Protein AF-A0A1G9LF53-F1 (afdb_monomer_lite)

Secondary structure (DSSP, 8-state):
-EEEEEEPPPSSSEEEEEEETTTTSTT--EEEEEEE-TT--TT------EEEEEE----HHHHHHHHHHHHHH--

Sequence (75 aa):
MVFSYLFAEPEEGNIRFMKSPSGAGIGKPAWDFQYILPNFEAGKEYSLKWRVIYKKWRGEKDIEKEYRRWIKTSK

Structure (mmCIF, N/CA/C/O backbone):
data_AF-A0A1G9LF53-F1
#
_entry.id   AF-A0A1G9LF53-F1
#
loop_
_atom_site.group_PDB
_atom_site.id
_atom_site.type_symbol
_atom_site.label_atom_id
_atom_site.label_alt_id
_atom_site.label_comp_id
_atom_site.label_asym_id
_atom_site.label_entity_id
_atom_site.label_seq_id
_atom_site.pdbx_PDB_ins_code
_atom_site.Cartn_x
_atom_site.Cartn_y
_atom_site.Cartn_z
_atom_site.occupancy
_atom_site.B_iso_or_equiv
_atom_site.auth_seq_id
_atom_site.auth_comp_id
_atom_site.auth_asym_id
_atom_site.auth_atom_id
_atom_site.pdbx_PDB_model_num
ATOM 1 N N . MET A 1 1 ? 12.814 -5.865 -15.068 1.00 94.69 1 MET A N 1
ATOM 2 C CA . MET A 1 1 ? 11.477 -6.046 -14.456 1.00 94.69 1 MET A CA 1
ATOM 3 C C . MET A 1 1 ? 11.421 -5.217 -13.185 1.00 94.69 1 MET A C 1
ATOM 5 O O . MET A 1 1 ? 12.477 -4.861 -12.683 1.00 94.69 1 MET A O 1
ATOM 9 N N . VAL A 1 2 ? 10.233 -4.894 -12.690 1.00 95.19 2 VAL A N 1
ATOM 10 C CA . VAL A 1 2 ? 10.010 -4.223 -11.407 1.00 95.19 2 VAL A CA 1
ATOM 11 C C . VAL A 1 2 ? 8.971 -5.008 -10.624 1.00 95.19 2 VAL A C 1
ATOM 13 O O . VAL A 1 2 ? 7.978 -5.454 -11.200 1.00 95.19 2 VAL A O 1
ATOM 16 N N . PHE A 1 3 ? 9.247 -5.193 -9.339 1.00 93.75 3 PHE A N 1
ATOM 17 C CA . PHE A 1 3 ? 8.351 -5.783 -8.359 1.00 93.75 3 PHE A CA 1
ATOM 18 C C . PHE A 1 3 ? 8.009 -4.697 -7.338 1.00 93.75 3 PHE A C 1
ATOM 20 O O . PHE A 1 3 ? 8.907 -4.183 -6.672 1.00 93.75 3 PHE A O 1
ATOM 27 N N . SER A 1 4 ? 6.745 -4.288 -7.280 1.00 93.94 4 SER A N 1
ATOM 28 C CA . SER A 1 4 ? 6.305 -3.133 -6.492 1.00 93.94 4 SER A CA 1
ATOM 29 C C . SER A 1 4 ? 5.136 -3.498 -5.594 1.00 93.94 4 SER A C 1
ATOM 31 O O . SER A 1 4 ? 4.178 -4.127 -6.043 1.00 93.94 4 SER A O 1
ATOM 33 N N . TYR A 1 5 ? 5.209 -3.030 -4.352 1.00 94.50 5 TYR A N 1
ATOM 34 C CA . TYR A 1 5 ? 4.115 -3.040 -3.393 1.00 94.50 5 TYR A CA 1
ATOM 35 C C . TYR A 1 5 ? 3.450 -1.667 -3.416 1.00 94.50 5 TYR A C 1
ATOM 37 O O . TYR A 1 5 ? 4.118 -0.647 -3.260 1.00 94.50 5 TYR A O 1
ATOM 45 N N . LEU A 1 6 ? 2.144 -1.641 -3.635 1.00 94.81 6 LEU A N 1
ATOM 46 C CA . LEU A 1 6 ? 1.320 -0.447 -3.556 1.00 94.81 6 LEU A CA 1
ATOM 47 C C . LEU A 1 6 ? 0.436 -0.572 -2.323 1.00 94.81 6 LEU A C 1
ATOM 49 O O . LEU A 1 6 ? -0.249 -1.580 -2.174 1.00 94.81 6 LEU A O 1
ATOM 53 N N . PHE A 1 7 ? 0.426 0.440 -1.468 1.00 95.19 7 PHE A N 1
ATOM 54 C CA . PHE A 1 7 ? -0.393 0.463 -0.261 1.00 95.19 7 PHE A CA 1
ATOM 55 C C . PHE A 1 7 ? -1.432 1.567 -0.378 1.00 95.19 7 PHE A C 1
ATOM 57 O O . PHE A 1 7 ? -1.101 2.668 -0.809 1.00 95.19 7 PHE A O 1
ATOM 64 N N . ALA A 1 8 ? -2.681 1.268 -0.033 1.00 94.38 8 ALA A N 1
ATOM 65 C CA . ALA A 1 8 ? -3.674 2.305 0.167 1.00 94.38 8 ALA A CA 1
ATOM 66 C C . ALA A 1 8 ? -3.400 2.964 1.518 1.00 94.38 8 ALA A C 1
ATOM 68 O O . ALA A 1 8 ? -2.876 2.321 2.431 1.00 94.38 8 ALA A O 1
ATOM 69 N N . GLU A 1 9 ? -3.750 4.239 1.632 1.00 91.62 9 GLU A N 1
ATOM 70 C CA . GLU A 1 9 ? -3.734 4.914 2.922 1.00 91.62 9 GLU A CA 1
ATOM 71 C C . GLU A 1 9 ? -4.742 4.209 3.844 1.00 91.62 9 GLU A C 1
ATOM 73 O O . GLU A 1 9 ? -5.905 4.063 3.450 1.00 91.62 9 GLU A O 1
ATOM 78 N N . PRO A 1 10 ? -4.301 3.666 4.994 1.00 92.81 10 PRO A N 1
ATOM 79 C CA . PRO A 1 10 ? -5.208 3.003 5.917 1.00 92.81 10 PRO A CA 1
ATOM 80 C C . PRO A 1 10 ? -6.111 4.043 6.590 1.00 92.81 10 PRO A C 1
ATOM 82 O O . PRO A 1 10 ? -5.696 5.181 6.801 1.00 92.81 10 PRO A O 1
ATOM 85 N N . GLU A 1 11 ? -7.339 3.655 6.936 1.00 91.94 11 GLU A N 1
ATOM 86 C CA . GLU A 1 11 ? -8.275 4.544 7.643 1.00 91.94 11 GLU A CA 1
ATOM 87 C C . GLU A 1 11 ? -7.792 4.835 9.069 1.00 91.94 11 GLU A C 1
ATOM 89 O O . GLU A 1 11 ? -7.849 5.974 9.534 1.00 91.94 11 GLU A O 1
ATOM 94 N N . GLU A 1 12 ? -7.239 3.822 9.740 1.00 94.25 12 GLU A N 1
ATOM 95 C CA . GLU A 1 12 ? -6.582 3.964 11.032 1.00 94.25 12 GLU A CA 1
ATOM 96 C C . GLU A 1 12 ? -5.099 3.617 10.976 1.00 94.25 12 GLU A C 1
ATOM 98 O O . GLU A 1 12 ? -4.667 2.685 10.299 1.00 94.25 12 GLU A O 1
ATOM 103 N N . GLY A 1 13 ? -4.309 4.312 11.790 1.00 93.88 13 GLY A N 1
ATOM 104 C CA . GLY A 1 13 ? -2.885 4.038 11.926 1.00 93.88 13 GLY A CA 1
ATOM 105 C C . GLY A 1 13 ? -2.055 4.558 10.759 1.00 93.88 13 GLY A C 1
ATOM 106 O O . GLY A 1 13 ? -2.453 5.458 10.031 1.00 93.88 13 GLY A O 1
ATOM 107 N N . ASN A 1 14 ? -0.835 4.037 10.641 1.00 95.25 14 ASN A N 1
ATO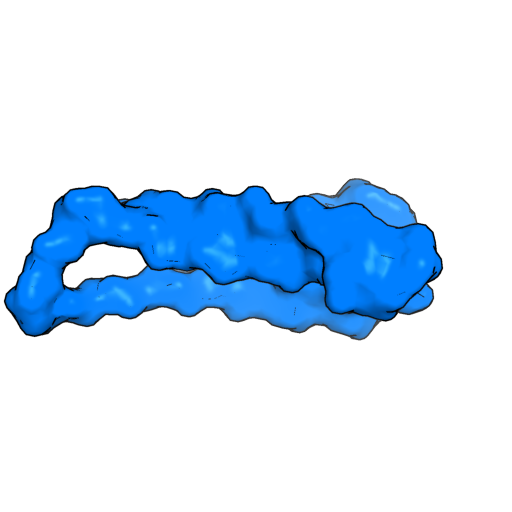M 108 C CA . ASN A 1 14 ? 0.148 4.498 9.666 1.00 95.25 14 ASN A CA 1
ATOM 109 C C . ASN A 1 14 ? 1.001 3.339 9.151 1.00 95.25 14 ASN A C 1
ATOM 111 O O . ASN A 1 14 ? 1.299 2.394 9.886 1.00 95.25 14 ASN A O 1
ATOM 115 N N . ILE A 1 15 ? 1.461 3.448 7.905 1.00 95.81 15 ILE A N 1
ATOM 116 C CA . ILE A 1 15 ? 2.422 2.513 7.316 1.00 95.81 15 ILE A CA 1
ATOM 117 C C . ILE A 1 15 ? 3.816 3.128 7.409 1.00 95.81 15 ILE A C 1
ATOM 119 O O . ILE A 1 15 ? 4.066 4.210 6.880 1.00 95.81 15 ILE A O 1
ATOM 123 N N . ARG A 1 16 ? 4.743 2.427 8.063 1.00 95.06 16 ARG A N 1
ATOM 124 C CA . ARG A 1 16 ? 6.158 2.805 8.120 1.00 95.06 16 ARG A CA 1
ATOM 125 C C . ARG A 1 16 ? 6.975 1.875 7.235 1.00 95.06 16 ARG A C 1
ATOM 127 O O . ARG A 1 16 ? 6.920 0.661 7.408 1.00 95.06 16 ARG A O 1
ATOM 134 N N . PHE A 1 17 ? 7.777 2.450 6.344 1.00 94.50 17 PHE A N 1
ATOM 135 C CA . PHE A 1 17 ? 8.736 1.706 5.529 1.00 94.50 17 PHE A CA 1
ATOM 136 C C . PHE A 1 17 ? 10.102 1.652 6.205 1.00 94.50 17 PHE A C 1
ATOM 138 O O . PHE A 1 17 ? 10.604 2.664 6.698 1.00 94.50 17 PHE A O 1
ATOM 145 N N . MET A 1 18 ? 10.714 0.472 6.197 1.00 93.38 18 MET A N 1
ATOM 146 C CA . MET A 1 18 ? 12.065 0.241 6.694 1.00 93.38 18 MET A CA 1
ATOM 147 C C . MET A 1 18 ? 12.926 -0.344 5.582 1.00 93.38 18 MET A C 1
ATOM 149 O O . MET A 1 18 ? 12.479 -1.169 4.787 1.00 93.38 18 MET A O 1
ATOM 153 N N . LYS A 1 19 ? 14.183 0.097 5.530 1.00 91.88 19 LYS A N 1
ATOM 154 C CA . LYS A 1 19 ? 15.173 -0.383 4.570 1.00 91.88 19 LYS A CA 1
ATOM 155 C C . LYS A 1 19 ? 16.394 -0.875 5.328 1.00 91.88 19 LYS A C 1
ATOM 157 O O . LYS A 1 19 ? 17.051 -0.086 6.004 1.00 91.88 19 LYS A O 1
ATOM 162 N N . SER A 1 20 ? 16.739 -2.144 5.146 1.00 91.25 20 SER A N 1
ATOM 163 C CA . SER A 1 20 ?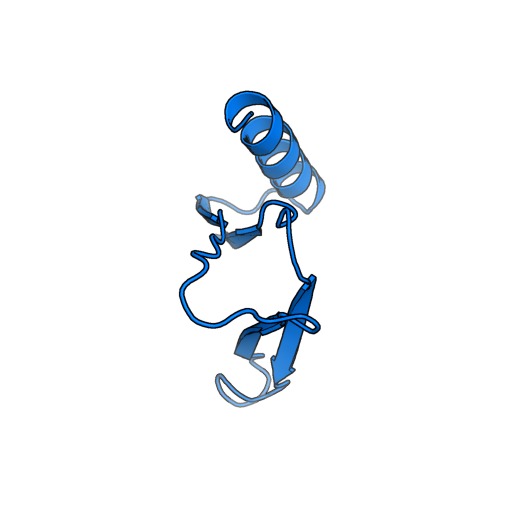 18.032 -2.687 5.563 1.00 91.25 20 SER A CA 1
ATOM 164 C C .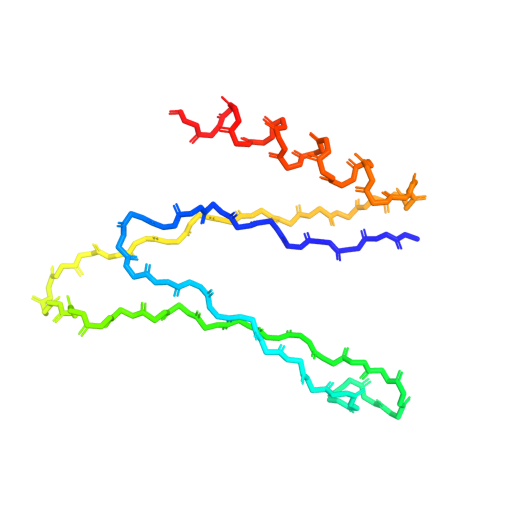 SER A 1 20 ? 18.984 -2.667 4.365 1.00 91.25 20 SER A C 1
ATOM 166 O O . SER A 1 20 ? 18.730 -3.397 3.406 1.00 91.25 20 SER A O 1
ATOM 168 N N . PRO A 1 21 ? 20.058 -1.851 4.357 1.00 89.69 21 PRO A N 1
ATOM 169 C CA . PRO A 1 21 ? 20.915 -1.667 3.180 1.00 89.69 21 PRO A CA 1
ATOM 170 C C . PRO A 1 21 ? 21.534 -2.952 2.609 1.00 89.69 21 PRO A C 1
ATOM 172 O O . PRO A 1 21 ? 21.736 -3.031 1.399 1.00 89.69 21 PRO A O 1
ATOM 175 N N . SER A 1 22 ? 21.814 -3.939 3.463 1.00 90.62 22 SER A N 1
ATOM 176 C CA . SER A 1 22 ? 22.416 -5.233 3.111 1.00 90.62 22 SER A CA 1
ATOM 177 C C . SER A 1 22 ? 21.574 -6.438 3.549 1.00 90.62 22 SER A C 1
ATOM 179 O O . SER A 1 22 ? 22.054 -7.572 3.528 1.00 90.62 22 SER A O 1
ATOM 181 N N . GLY A 1 23 ? 20.318 -6.218 3.952 1.00 86.19 23 GLY A N 1
ATOM 182 C CA . GLY A 1 23 ? 19.449 -7.270 4.491 1.00 86.19 23 GLY A CA 1
ATOM 183 C C . GLY A 1 23 ? 19.089 -8.371 3.490 1.00 86.19 23 GLY A C 1
ATOM 184 O O . GLY A 1 23 ? 18.707 -9.459 3.901 1.00 86.19 23 GLY A O 1
ATOM 185 N N . ALA A 1 24 ? 19.253 -8.120 2.188 1.00 87.31 24 ALA A N 1
ATOM 186 C CA . ALA A 1 24 ? 19.076 -9.114 1.128 1.00 87.31 24 ALA A CA 1
ATOM 187 C C . ALA A 1 24 ? 20.422 -9.584 0.528 1.00 87.31 24 ALA A C 1
ATOM 189 O O . ALA A 1 24 ? 20.467 -10.108 -0.589 1.00 87.31 24 ALA A O 1
ATOM 190 N N . GLY A 1 25 ? 21.532 -9.364 1.244 1.00 89.94 25 GLY A N 1
ATOM 191 C CA . GLY A 1 25 ? 22.904 -9.623 0.806 1.00 89.94 25 GLY A CA 1
ATOM 192 C C . GLY A 1 25 ? 23.719 -8.344 0.581 1.00 89.94 25 GLY A C 1
ATOM 193 O O . GLY A 1 25 ? 23.195 -7.231 0.590 1.00 89.94 25 GLY A O 1
ATOM 194 N N . ILE A 1 26 ? 25.031 -8.491 0.368 1.00 90.38 26 ILE A N 1
ATOM 195 C CA . ILE A 1 26 ? 25.957 -7.358 0.192 1.00 90.38 26 ILE A CA 1
ATOM 196 C C . ILE A 1 26 ? 25.488 -6.462 -0.966 1.00 90.38 26 ILE A C 1
ATOM 198 O O . ILE A 1 26 ? 25.320 -6.924 -2.094 1.00 90.38 26 ILE A O 1
ATOM 202 N N . GLY A 1 27 ? 25.259 -5.179 -0.668 1.00 87.00 27 GLY A N 1
ATOM 203 C CA . GLY A 1 27 ? 24.788 -4.180 -1.635 1.00 87.00 27 GLY A CA 1
ATOM 204 C C . GLY A 1 27 ? 23.328 -4.338 -2.079 1.00 87.00 27 GLY A C 1
ATOM 205 O O . GLY A 1 27 ? 22.895 -3.620 -2.980 1.00 87.00 27 GLY A O 1
ATOM 206 N N . LYS A 1 28 ? 22.564 -5.260 -1.477 1.00 89.12 28 LYS A N 1
ATOM 207 C CA . LYS A 1 28 ? 21.165 -5.529 -1.823 1.00 89.12 28 LYS A CA 1
ATOM 208 C C . LYS A 1 28 ? 20.250 -5.145 -0.659 1.00 89.12 28 LYS A C 1
ATOM 210 O O . LYS A 1 28 ? 20.271 -5.815 0.379 1.00 89.12 28 LYS A O 1
ATOM 215 N N . PRO A 1 29 ? 19.420 -4.100 -0.822 1.00 90.69 29 PRO A N 1
ATOM 216 C CA . PRO A 1 29 ? 18.530 -3.698 0.244 1.00 90.69 29 PRO A CA 1
ATOM 217 C C . PRO A 1 29 ? 17.387 -4.700 0.410 1.00 90.69 29 PRO A C 1
ATOM 219 O O . PRO A 1 29 ? 16.773 -5.111 -0.575 1.00 90.69 29 PRO A O 1
ATOM 222 N N . ALA A 1 30 ? 17.074 -5.033 1.658 1.00 91.12 30 ALA A N 1
ATOM 223 C CA . ALA A 1 30 ? 15.776 -5.588 2.021 1.00 91.12 30 ALA A CA 1
ATOM 224 C C . ALA A 1 30 ? 14.832 -4.442 2.402 1.00 91.12 30 ALA A C 1
ATOM 226 O O . ALA A 1 30 ? 15.264 -3.439 2.982 1.00 91.12 30 ALA A O 1
ATOM 227 N N . TRP A 1 31 ? 13.562 -4.597 2.046 1.00 92.06 31 TRP A N 1
ATOM 228 C CA . TRP A 1 31 ? 12.499 -3.653 2.359 1.00 92.06 31 TRP A CA 1
ATOM 229 C C . TRP A 1 31 ? 11.438 -4.368 3.175 1.00 92.06 31 TRP A C 1
ATOM 231 O O . TRP A 1 31 ? 10.930 -5.399 2.742 1.00 92.06 31 TRP A O 1
ATOM 241 N N . ASP A 1 32 ? 11.084 -3.767 4.301 1.00 93.06 32 ASP A N 1
ATOM 242 C CA . ASP A 1 32 ? 10.020 -4.222 5.183 1.00 93.06 32 ASP A CA 1
ATOM 243 C C . ASP A 1 32 ? 9.034 -3.076 5.410 1.00 93.06 32 ASP A C 1
ATOM 245 O O . ASP A 1 32 ? 9.343 -1.895 5.192 1.00 93.06 32 ASP A O 1
ATOM 249 N N . PHE A 1 33 ? 7.836 -3.415 5.869 1.00 94.56 33 PHE A N 1
ATOM 250 C CA . PHE A 1 33 ? 6.855 -2.432 6.300 1.00 94.56 33 PHE A CA 1
ATOM 251 C C . PHE A 1 33 ? 6.243 -2.832 7.639 1.00 94.56 33 PHE A C 1
ATOM 253 O O . PHE A 1 33 ? 6.156 -4.009 7.983 1.00 94.56 33 PHE A O 1
ATOM 260 N N . GLN A 1 34 ? 5.811 -1.827 8.392 1.00 95.25 34 GLN A N 1
ATOM 261 C CA . GLN A 1 34 ? 5.087 -1.990 9.644 1.00 95.25 34 GLN A CA 1
ATOM 262 C C . GLN A 1 34 ? 3.761 -1.250 9.535 1.00 95.25 34 GLN A C 1
ATOM 264 O O . GLN A 1 34 ? 3.742 -0.077 9.156 1.00 95.25 34 GLN A O 1
ATOM 269 N N . TYR A 1 35 ? 2.669 -1.921 9.892 1.00 95.62 35 TYR A N 1
ATOM 270 C CA . TYR A 1 35 ? 1.387 -1.267 10.115 1.00 95.62 35 TYR A CA 1
ATOM 271 C C . TYR A 1 35 ? 1.273 -0.916 11.601 1.00 95.62 35 TYR A C 1
ATOM 273 O O . TYR A 1 35 ? 1.225 -1.801 12.452 1.00 95.62 35 TYR A O 1
ATOM 281 N N . ILE A 1 36 ? 1.329 0.377 11.914 1.00 96.12 36 ILE A N 1
ATOM 282 C CA . ILE A 1 36 ? 1.393 0.893 13.283 1.00 96.12 36 ILE A CA 1
ATOM 283 C C . ILE A 1 36 ? 0.028 1.473 13.650 1.00 96.12 36 ILE A C 1
ATOM 285 O O . ILE A 1 36 ? -0.436 2.408 12.999 1.00 96.12 36 ILE A O 1
ATOM 289 N N . LEU A 1 37 ? -0.572 0.957 14.725 1.00 96.38 37 LEU A N 1
ATOM 290 C CA . LEU A 1 37 ? -1.852 1.395 15.288 1.00 96.38 37 LEU A CA 1
ATOM 291 C C . LEU A 1 37 ? -1.614 2.048 16.664 1.00 9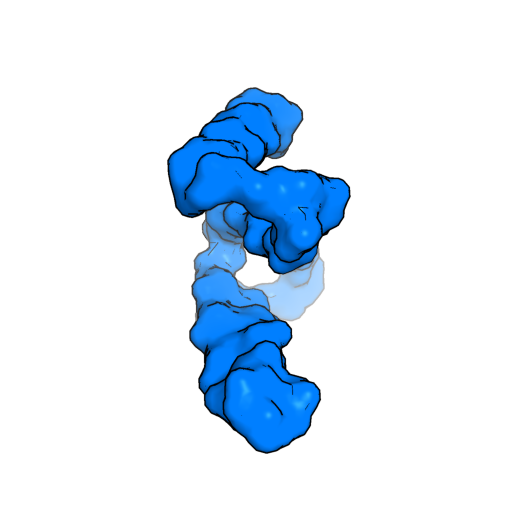6.38 37 LEU A C 1
ATOM 293 O O . LEU A 1 37 ? -1.553 1.332 17.660 1.00 96.38 37 LEU A O 1
ATOM 297 N N . PRO A 1 38 ? -1.449 3.385 16.757 1.00 94.00 38 PRO A N 1
ATOM 298 C CA . PRO A 1 38 ? -1.163 4.048 18.035 1.00 94.00 38 PRO A CA 1
ATOM 299 C C . PRO A 1 38 ? -2.301 3.928 19.058 1.00 94.00 38 PRO A C 1
ATOM 301 O O . PRO A 1 38 ? -2.043 3.850 20.253 1.00 94.00 38 PRO A O 1
ATOM 304 N N . ASN A 1 39 ? -3.545 3.887 18.573 1.00 93.62 39 ASN A N 1
ATOM 305 C CA . ASN A 1 39 ? -4.765 3.819 19.377 1.00 93.62 39 ASN A CA 1
ATOM 306 C C . ASN A 1 39 ? -5.480 2.484 19.118 1.00 93.62 39 ASN A C 1
ATOM 308 O O . ASN A 1 39 ? -6.591 2.455 18.593 1.00 93.62 39 ASN A O 1
ATOM 312 N N . PHE A 1 40 ? -4.789 1.373 19.372 1.00 95.38 40 PHE A N 1
ATOM 313 C CA . PHE A 1 40 ? -5.358 0.041 19.179 1.00 95.38 40 PHE A CA 1
ATOM 314 C C . PHE A 1 40 ? -6.444 -0.258 20.222 1.00 95.38 40 PHE A C 1
ATOM 316 O O . PHE A 1 40 ? -6.248 -0.040 21.417 1.00 95.38 40 PHE A O 1
ATOM 323 N N . GLU A 1 41 ? -7.558 -0.821 19.765 1.00 97.19 41 GLU A N 1
ATOM 324 C CA . GLU A 1 41 ? -8.694 -1.235 20.581 1.00 97.19 41 GLU A CA 1
ATOM 325 C C . GLU A 1 41 ? -8.876 -2.752 20.479 1.00 97.19 41 GLU A C 1
ATOM 327 O O . GLU A 1 41 ? -9.004 -3.319 19.390 1.00 97.19 41 GLU A O 1
ATOM 332 N N . ALA A 1 42 ? -8.902 -3.428 21.628 1.00 96.06 42 ALA A N 1
ATOM 333 C CA . ALA A 1 42 ? -9.111 -4.869 21.666 1.00 96.06 42 ALA A CA 1
ATOM 334 C C . ALA A 1 42 ? -10.505 -5.227 21.123 1.00 96.06 42 ALA A C 1
ATOM 336 O O . ALA A 1 42 ? -11.514 -4.689 21.570 1.00 96.06 42 ALA A O 1
ATOM 337 N N . GLY A 1 43 ? -10.553 -6.160 20.171 1.00 96.00 43 GLY A N 1
ATOM 338 C CA . GLY A 1 43 ? -11.798 -6.608 19.539 1.00 96.00 43 GLY A CA 1
ATOM 339 C C . GLY A 1 43 ? -12.249 -5.774 18.336 1.00 96.00 43 GLY A C 1
ATOM 340 O O . GLY A 1 43 ? -13.203 -6.174 17.673 1.00 96.00 43 GLY A O 1
ATOM 341 N N . LYS A 1 44 ? -11.563 -4.669 18.009 1.00 96.19 44 LYS A N 1
ATOM 342 C CA . LYS A 1 44 ? -11.785 -3.934 16.759 1.00 96.19 44 LYS A CA 1
ATOM 343 C C . LYS A 1 44 ? -10.984 -4.569 15.618 1.00 96.19 44 LYS A C 1
ATOM 345 O O . LYS A 1 44 ? -9.809 -4.900 15.778 1.00 96.19 44 LYS A O 1
ATOM 350 N N . GLU A 1 45 ? -11.622 -4.740 14.463 1.00 94.88 45 GLU A N 1
ATOM 351 C CA . GLU A 1 45 ? -10.941 -5.161 13.238 1.00 94.88 45 GLU A CA 1
ATOM 352 C C . GLU A 1 45 ? -10.238 -3.963 12.591 1.00 94.88 45 GLU A C 1
ATOM 354 O O . GLU A 1 45 ? -10.814 -2.883 12.472 1.00 94.88 45 GLU A O 1
ATOM 359 N N . TYR A 1 46 ? -8.999 -4.174 12.152 1.00 94.81 46 TYR A N 1
ATOM 360 C CA . TYR A 1 46 ? -8.221 -3.198 11.399 1.00 94.81 46 TYR A CA 1
ATOM 361 C C . TYR A 1 46 ? -7.746 -3.844 10.107 1.00 94.81 46 TYR A C 1
ATOM 363 O O . TYR A 1 46 ? -7.262 -4.978 10.111 1.00 94.81 46 TYR A O 1
ATOM 371 N N . SER A 1 47 ? -7.859 -3.111 9.005 1.00 92.38 47 SER A N 1
ATOM 372 C CA . SER A 1 47 ? -7.600 -3.642 7.671 1.00 92.38 47 SER A CA 1
ATOM 373 C C . SER A 1 47 ? -6.524 -2.850 6.941 1.00 92.38 47 SER A C 1
ATOM 375 O O . SER A 1 47 ? -6.479 -1.624 6.976 1.00 92.38 47 SER A O 1
ATOM 377 N N . LEU A 1 48 ? -5.678 -3.575 6.207 1.00 93.19 48 LEU A N 1
ATOM 378 C CA . LEU A 1 48 ? -4.670 -3.009 5.318 1.00 93.19 48 LEU A CA 1
ATOM 379 C C . LEU A 1 48 ? -4.951 -3.453 3.882 1.00 93.19 48 LEU A C 1
ATOM 381 O O . LEU A 1 48 ? -4.949 -4.646 3.574 1.00 93.19 48 LEU A O 1
ATOM 385 N N . LYS A 1 49 ? -5.124 -2.491 2.974 1.00 94.62 49 LYS A N 1
ATOM 386 C CA . LYS A 1 49 ? -5.319 -2.765 1.547 1.00 94.62 49 LYS A CA 1
ATOM 387 C C . LYS A 1 49 ? -4.034 -2.498 0.775 1.00 94.62 49 LYS A C 1
ATOM 389 O O . LYS A 1 49 ? -3.510 -1.387 0.772 1.00 94.62 49 LYS A O 1
ATOM 394 N N . TRP A 1 50 ? -3.542 -3.515 0.076 1.00 95.25 50 TRP A N 1
ATOM 395 C CA . TRP A 1 50 ? -2.316 -3.428 -0.714 1.00 95.25 50 TRP A CA 1
ATOM 396 C C . TRP A 1 50 ? -2.422 -4.222 -2.020 1.00 95.25 50 TRP A C 1
ATOM 398 O O . TRP A 1 50 ? -3.341 -5.020 -2.217 1.00 95.25 50 TRP A O 1
ATOM 408 N N . ARG A 1 51 ? -1.497 -3.967 -2.947 1.00 95.44 51 ARG A N 1
ATOM 409 C CA . ARG A 1 51 ? -1.406 -4.630 -4.251 1.00 95.44 51 ARG A CA 1
ATOM 410 C C . ARG A 1 51 ? 0.049 -4.870 -4.633 1.00 95.44 51 ARG A C 1
ATOM 412 O O . ARG A 1 51 ? 0.885 -3.985 -4.490 1.00 95.44 51 ARG A O 1
ATOM 419 N N . VAL A 1 52 ? 0.317 -6.036 -5.216 1.00 95.38 52 VAL A N 1
ATOM 420 C CA . VAL A 1 52 ? 1.604 -6.363 -5.842 1.00 95.38 52 VAL A CA 1
ATOM 421 C C . VAL A 1 52 ? 1.520 -6.186 -7.348 1.00 95.38 52 VAL A C 1
ATOM 423 O O . VAL A 1 52 ? 0.545 -6.594 -7.978 1.00 95.38 52 VAL A O 1
ATOM 426 N N . ILE A 1 53 ? 2.566 -5.611 -7.933 1.00 95.56 53 ILE A N 1
ATOM 427 C CA . ILE A 1 53 ? 2.749 -5.522 -9.380 1.00 95.56 53 ILE A CA 1
ATOM 428 C C . ILE A 1 53 ? 4.098 -6.128 -9.748 1.00 95.56 53 ILE A C 1
ATOM 430 O O . ILE A 1 53 ? 5.124 -5.757 -9.182 1.00 95.56 53 ILE A O 1
ATOM 434 N N . TYR A 1 54 ? 4.101 -7.000 -10.757 1.00 96.62 54 TYR A N 1
ATOM 435 C CA . TYR A 1 54 ? 5.312 -7.458 -11.430 1.00 96.62 54 TYR A CA 1
ATOM 436 C C . TYR A 1 54 ? 5.224 -7.151 -12.928 1.00 96.62 54 TYR A C 1
ATOM 438 O O . TYR A 1 54 ? 4.421 -7.747 -13.644 1.00 96.62 54 TYR A O 1
ATOM 446 N N . LYS A 1 55 ? 6.014 -6.186 -13.415 1.00 96.44 55 LYS A N 1
ATOM 447 C CA . LYS A 1 55 ? 5.965 -5.736 -14.823 1.00 96.44 55 LYS A CA 1
ATOM 448 C C . LYS A 1 55 ? 7.333 -5.304 -15.356 1.00 96.44 55 LYS A C 1
ATOM 450 O O . LYS A 1 55 ? 8.327 -5.274 -14.633 1.00 96.44 55 LYS A O 1
ATOM 455 N N . LYS A 1 56 ? 7.424 -4.966 -16.647 1.00 97.88 56 LYS A N 1
ATOM 456 C CA . LYS A 1 56 ? 8.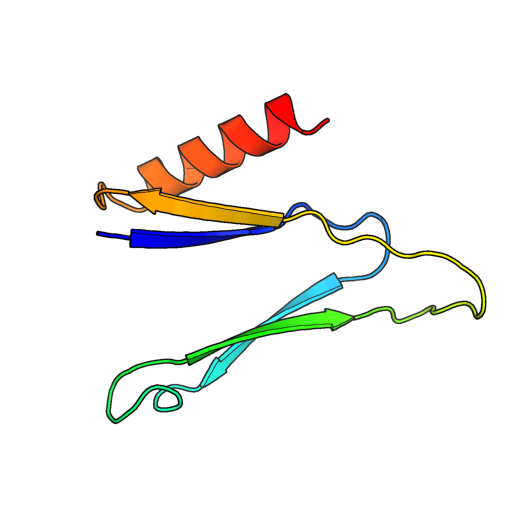627 -4.317 -17.206 1.00 97.88 56 LYS A CA 1
ATOM 457 C C . LYS A 1 56 ? 8.772 -2.911 -16.612 1.00 97.88 56 LYS A C 1
ATOM 459 O O . LYS A 1 56 ? 7.802 -2.162 -16.603 1.00 97.88 56 LYS A O 1
ATOM 464 N N . TRP A 1 57 ? 9.974 -2.558 -16.149 1.00 96.25 57 TRP A N 1
ATOM 465 C CA . TRP A 1 57 ? 10.267 -1.213 -15.642 1.00 96.25 57 TRP A CA 1
ATOM 466 C C . TRP A 1 57 ? 10.263 -0.209 -16.796 1.00 96.25 57 TRP A C 1
ATOM 468 O O . TRP A 1 57 ? 10.947 -0.429 -17.795 1.00 96.25 57 TRP A O 1
ATOM 478 N N . ARG A 1 58 ? 9.494 0.876 -16.656 1.00 97.56 58 ARG A N 1
ATOM 479 C CA . ARG A 1 58 ? 9.415 1.978 -17.632 1.00 97.56 58 ARG A CA 1
ATOM 480 C C . ARG A 1 58 ? 9.659 3.352 -16.993 1.00 97.56 58 ARG A C 1
ATOM 482 O O . ARG A 1 58 ? 9.289 4.370 -17.567 1.00 97.56 58 ARG A O 1
ATOM 489 N N . GLY A 1 59 ? 10.286 3.376 -15.816 1.00 96.81 59 GLY A N 1
ATOM 490 C CA . GLY A 1 59 ? 10.515 4.587 -15.029 1.00 96.81 59 GLY A CA 1
ATOM 491 C C . GLY A 1 59 ? 9.469 4.810 -13.935 1.00 96.81 59 GLY A C 1
ATOM 492 O O . GLY A 1 59 ? 8.422 4.169 -13.899 1.00 96.81 59 GLY A O 1
ATOM 493 N N . GLU A 1 60 ? 9.760 5.752 -13.043 1.00 95.62 60 GLU A N 1
ATOM 494 C CA . GLU A 1 60 ? 8.953 6.055 -11.855 1.00 95.62 60 GLU A CA 1
ATOM 495 C C . GLU A 1 60 ? 7.521 6.498 -12.191 1.00 95.62 60 GLU A C 1
ATOM 497 O O . GLU A 1 60 ? 6.563 5.987 -11.613 1.00 95.62 60 GLU A O 1
ATOM 502 N N . LYS A 1 61 ? 7.355 7.360 -13.206 1.00 97.81 61 LYS A N 1
ATOM 503 C CA . LYS A 1 61 ? 6.039 7.848 -13.664 1.00 97.81 61 LYS A CA 1
ATOM 504 C C . LYS A 1 61 ? 5.092 6.726 -14.103 1.00 97.81 61 LYS A C 1
ATOM 506 O O . LYS A 1 61 ? 3.875 6.872 -14.005 1.00 97.81 61 LYS A O 1
ATOM 511 N N . ASP A 1 62 ? 5.630 5.612 -14.603 1.00 97.12 62 ASP A N 1
ATOM 512 C CA . ASP A 1 62 ? 4.825 4.440 -14.960 1.00 97.12 62 ASP A CA 1
ATOM 513 C C . ASP A 1 62 ? 4.239 3.778 -13.704 1.00 97.12 62 ASP A C 1
ATOM 515 O O . ASP A 1 62 ? 3.053 3.461 -13.689 1.00 97.12 62 ASP A O 1
ATOM 519 N N . ILE A 1 63 ? 5.018 3.660 -12.623 1.00 96.00 63 ILE A N 1
ATOM 520 C CA . ILE A 1 63 ? 4.535 3.140 -11.333 1.00 96.00 63 ILE A CA 1
ATOM 521 C C . ILE A 1 63 ? 3.538 4.097 -10.686 1.00 96.00 63 ILE A C 1
ATOM 523 O O . ILE A 1 63 ? 2.493 3.659 -10.209 1.00 96.00 63 ILE A O 1
ATOM 527 N N . GLU A 1 64 ? 3.806 5.402 -10.725 1.00 96.12 64 GLU A N 1
ATOM 528 C CA . GLU A 1 64 ? 2.877 6.412 -10.213 1.00 96.12 64 GLU A CA 1
ATOM 529 C C . GLU A 1 64 ? 1.518 6.335 -10.929 1.00 96.12 64 GLU A C 1
ATOM 531 O O . GLU A 1 64 ? 0.459 6.396 -10.299 1.00 96.12 64 GLU A O 1
ATOM 536 N N . LYS A 1 65 ? 1.522 6.136 -12.253 1.00 96.25 65 LYS A N 1
ATOM 537 C CA . LYS A 1 65 ? 0.294 5.950 -13.035 1.00 96.25 65 LYS A CA 1
ATOM 538 C C . LYS A 1 65 ? -0.454 4.676 -12.638 1.00 96.25 65 LYS A C 1
ATOM 540 O O . LYS A 1 65 ? -1.680 4.727 -12.522 1.00 96.25 65 LYS A O 1
ATOM 545 N N . GLU A 1 66 ? 0.247 3.563 -12.416 1.00 95.56 66 GLU A N 1
ATOM 546 C CA . GLU A 1 66 ? -0.366 2.327 -11.902 1.00 95.56 66 GLU A CA 1
ATOM 547 C C . GLU A 1 66 ? -1.005 2.551 -10.526 1.00 95.56 66 GLU A C 1
ATOM 549 O O . GLU A 1 66 ? -2.152 2.157 -10.313 1.00 95.56 66 GLU A O 1
ATOM 554 N N . TYR A 1 67 ? -0.311 3.252 -9.623 1.00 95.94 67 TYR A N 1
ATOM 555 C CA . TYR A 1 67 ? -0.831 3.605 -8.301 1.00 95.94 67 TYR A CA 1
ATOM 556 C C . TYR A 1 67 ? -2.099 4.460 -8.393 1.00 95.94 67 TYR A C 1
ATOM 558 O O . TYR A 1 67 ? -3.141 4.102 -7.841 1.00 95.94 67 TYR A O 1
ATOM 566 N N . ARG A 1 68 ? -2.058 5.548 -9.173 1.00 95.69 68 ARG A N 1
ATOM 567 C CA . ARG A 1 68 ? -3.210 6.442 -9.381 1.00 95.69 68 ARG A CA 1
ATOM 568 C C . ARG A 1 68 ? -4.397 5.718 -10.009 1.00 95.69 68 ARG A C 1
ATOM 570 O O . ARG A 1 68 ? -5.540 5.986 -9.643 1.00 95.69 68 ARG A O 1
ATOM 577 N N . ARG A 1 69 ? -4.150 4.811 -10.959 1.00 95.06 69 ARG A N 1
ATOM 578 C CA . ARG A 1 69 ? -5.197 3.977 -11.563 1.00 95.06 69 ARG A CA 1
ATOM 579 C C . ARG A 1 69 ? -5.808 3.041 -10.526 1.00 95.06 69 ARG A C 1
ATOM 581 O O . ARG A 1 69 ? -7.027 2.951 -10.444 1.00 95.06 69 ARG A O 1
ATOM 588 N N . TRP A 1 70 ? -4.975 2.368 -9.738 1.00 95.50 70 TRP A N 1
ATOM 589 C CA . TRP A 1 70 ? -5.426 1.423 -8.725 1.00 95.50 70 TRP A CA 1
ATOM 590 C C . TRP A 1 70 ? -6.296 2.081 -7.652 1.00 95.50 70 TRP A C 1
ATOM 592 O O . TRP A 1 70 ? -7.383 1.572 -7.382 1.00 95.50 70 TRP A O 1
ATOM 602 N N . ILE A 1 71 ? -5.869 3.220 -7.098 1.00 93.94 71 ILE A N 1
ATOM 603 C CA . ILE A 1 71 ? -6.617 3.935 -6.054 1.00 93.94 71 ILE A CA 1
ATOM 604 C C . ILE A 1 71 ? -7.992 4.396 -6.556 1.00 93.94 71 ILE A C 1
ATOM 606 O O . ILE A 1 71 ? -8.968 4.298 -5.820 1.00 93.94 71 ILE A O 1
ATOM 610 N N . LYS A 1 72 ? -8.111 4.819 -7.824 1.00 91.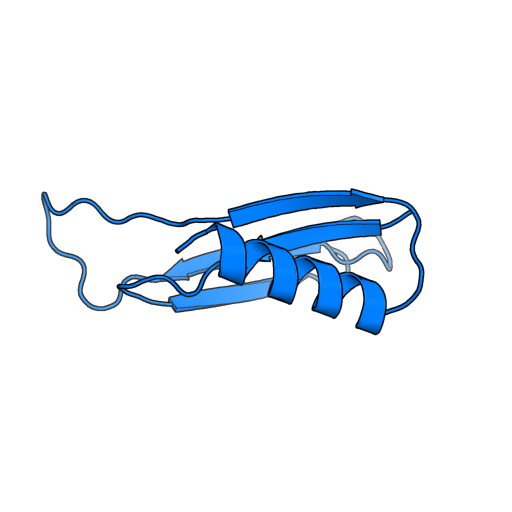88 72 LYS A N 1
ATOM 611 C CA . LYS A 1 72 ? -9.404 5.210 -8.418 1.00 91.88 72 LYS A CA 1
ATOM 612 C C . LYS A 1 72 ? -10.407 4.060 -8.527 1.00 91.88 72 LYS A C 1
ATOM 614 O O . LYS A 1 72 ? -11.596 4.305 -8.417 1.00 91.88 72 LYS A O 1
ATOM 619 N N . THR A 1 73 ? -9.941 2.838 -8.777 1.00 85.56 73 THR A N 1
ATOM 620 C CA . THR A 1 73 ? -10.799 1.640 -8.895 1.00 85.56 73 THR A CA 1
ATOM 621 C C . THR A 1 73 ? -11.007 0.932 -7.553 1.00 85.56 73 THR A C 1
ATOM 623 O O . THR A 1 73 ? -11.744 -0.042 -7.478 1.00 85.56 73 THR A O 1
ATOM 626 N N . SER A 1 74 ? -10.298 1.361 -6.508 1.00 72.12 74 SER A N 1
ATOM 627 C CA . SER A 1 74 ? -10.295 0.705 -5.196 1.00 72.12 74 SER A CA 1
ATOM 628 C C . SER A 1 74 ? -11.108 1.435 -4.133 1.00 72.12 74 SER A C 1
ATOM 630 O O . SER A 1 74 ? -11.163 0.922 -3.014 1.00 72.12 74 SER A O 1
ATOM 632 N N . LYS A 1 75 ? -11.674 2.594 -4.476 1.00 57.28 75 LYS A N 1
ATOM 633 C CA . LYS A 1 75 ? -12.782 3.227 -3.759 1.00 57.28 75 LYS A CA 1
ATOM 634 C C . LYS A 1 75 ? -14.083 2.592 -4.219 1.00 57.28 75 LYS A C 1
ATOM 636 O O . LYS A 1 75 ? -14.936 2.368 -3.344 1.00 57.28 75 LYS A O 1
#

Radius of gyration: 15.07 Å; chains: 1; bounding box: 39×18×39 Å

Foldseek 3Di:
DDKDKAWDAWPAADKDKDWDCAPVHDRDIDIDIDGDGPPDDPPDDGDIDMDIDDDDDPDDVVVVVVNVVCVVVVD

pLDDT: mean 93.23, std 5.55, range [57.28, 97.88]

Organism: NCBI:txid192904